Protein AF-A0A255YSY2-F1 (afdb_monomer_lite)

Foldseek 3Di:
DDDPQEDDPDDDDPVCPPVCVSLVVVVVVVVVSVVVVNPHHDYQPDDPVVVVCVSPVDDDDPPCPPPPCVVPDDDD

Structure (mmCIF, N/CA/C/O backbone):
data_AF-A0A255YSY2-F1
#
_entry.id   AF-A0A255YSY2-F1
#
loop_
_atom_site.group_PDB
_atom_site.id
_atom_site.type_symbol
_atom_site.label_atom_id
_atom_site.label_alt_id
_atom_site.label_comp_id
_atom_site.label_asym_id
_atom_site.label_entity_id
_atom_site.label_seq_id
_atom_site.pdbx_PDB_ins_code
_atom_site.Cartn_x
_atom_site.Cartn_y
_atom_site.Cartn_z
_atom_site.occupancy
_atom_site.B_iso_or_equiv
_atom_site.auth_seq_id
_atom_site.auth_comp_id
_atom_site.auth_asym_id
_atom_site.auth_atom_id
_atom_site.pdbx_PDB_model_num
ATOM 1 N N . MET A 1 1 ? 6.347 -14.529 11.076 1.00 59.03 1 MET A N 1
ATOM 2 C CA . MET A 1 1 ? 4.988 -14.493 10.497 1.00 59.03 1 MET A CA 1
ATOM 3 C C . MET A 1 1 ? 5.118 -14.274 9.000 1.00 59.03 1 MET A C 1
ATOM 5 O O . MET A 1 1 ? 5.898 -13.412 8.621 1.00 59.03 1 MET A O 1
ATOM 9 N N . THR A 1 2 ? 4.427 -15.041 8.155 1.00 73.00 2 THR A N 1
ATOM 10 C CA . THR A 1 2 ? 4.404 -14.808 6.701 1.00 73.00 2 THR A CA 1
ATOM 11 C C . THR A 1 2 ? 3.018 -14.301 6.299 1.00 73.00 2 THR A C 1
ATOM 13 O O . THR A 1 2 ? 2.030 -15.012 6.429 1.00 73.00 2 THR A O 1
ATOM 16 N N . ALA A 1 3 ? 2.940 -13.050 5.841 1.00 85.06 3 ALA A N 1
ATOM 17 C CA . ALA A 1 3 ? 1.715 -12.412 5.357 1.00 85.06 3 ALA A CA 1
ATOM 18 C C . ALA A 1 3 ? 1.887 -12.083 3.870 1.00 85.06 3 ALA A C 1
ATOM 20 O O . ALA A 1 3 ? 2.170 -10.949 3.488 1.00 85.06 3 ALA A O 1
ATOM 21 N N . ARG A 1 4 ? 1.826 -13.117 3.023 1.00 88.81 4 ARG A N 1
ATOM 22 C CA . ARG A 1 4 ? 1.953 -12.938 1.571 1.00 88.81 4 ARG A CA 1
ATOM 23 C C . ARG A 1 4 ? 0.816 -12.059 1.054 1.00 88.81 4 ARG A C 1
ATOM 25 O O . ARG A 1 4 ? -0.309 -12.170 1.529 1.00 88.81 4 ARG A O 1
ATOM 32 N N . GLY A 1 5 ? 1.121 -11.200 0.086 1.00 92.38 5 GLY A N 1
ATOM 33 C CA . GLY A 1 5 ? 0.140 -10.259 -0.450 1.00 92.38 5 GLY A CA 1
ATOM 34 C C . GLY A 1 5 ? -0.174 -9.080 0.479 1.00 92.38 5 GLY A C 1
ATOM 35 O O . GLY A 1 5 ? -1.099 -8.332 0.185 1.00 92.38 5 GLY A O 1
ATOM 36 N N . LEU A 1 6 ? 0.558 -8.893 1.583 1.00 92.94 6 LEU A N 1
ATOM 37 C CA . LEU A 1 6 ? 0.383 -7.745 2.471 1.00 92.94 6 LEU A CA 1
ATOM 38 C C . LEU A 1 6 ? 1.324 -6.594 2.088 1.00 92.94 6 LEU A C 1
ATOM 40 O O . LEU A 1 6 ? 2.529 -6.788 1.947 1.00 92.94 6 LEU A O 1
ATOM 44 N N . PHE A 1 7 ? 0.780 -5.384 2.010 1.00 92.00 7 PHE A N 1
ATOM 45 C CA . PHE A 1 7 ? 1.528 -4.133 2.004 1.00 92.00 7 PHE A CA 1
ATOM 46 C C . PHE A 1 7 ? 1.386 -3.436 3.363 1.00 92.00 7 PHE A C 1
ATOM 48 O O . PHE A 1 7 ? 0.272 -3.265 3.865 1.00 92.00 7 PHE A O 1
ATOM 55 N N . GLY A 1 8 ? 2.508 -2.995 3.932 1.00 86.88 8 GLY A N 1
ATOM 56 C CA . GLY A 1 8 ? 2.550 -2.178 5.145 1.00 86.88 8 GLY A CA 1
ATOM 57 C C . GLY A 1 8 ? 3.196 -2.852 6.367 1.00 86.88 8 GLY A C 1
ATOM 58 O O . GLY A 1 8 ? 3.631 -4.002 6.279 1.00 86.88 8 GLY A O 1
ATOM 59 N N . PRO A 1 9 ? 3.277 -2.128 7.503 1.00 82.81 9 PRO A N 1
ATOM 60 C CA . PRO A 1 9 ? 2.806 -0.752 7.677 1.00 82.81 9 PRO A CA 1
ATOM 61 C C . PRO A 1 9 ? 3.680 0.237 6.894 1.00 82.81 9 PRO A C 1
ATOM 63 O O . PRO A 1 9 ? 4.887 0.041 6.761 1.00 82.81 9 PRO A O 1
ATOM 66 N N . THR A 1 10 ? 3.075 1.305 6.375 1.00 85.25 10 THR A N 1
ATOM 67 C CA . THR A 1 10 ? 3.777 2.291 5.539 1.00 85.25 10 THR A CA 1
ATOM 68 C C . THR A 1 10 ? 3.655 3.679 6.144 1.00 85.25 10 THR A C 1
ATOM 70 O O . THR A 1 10 ? 2.569 4.109 6.531 1.00 85.25 10 THR A O 1
ATOM 73 N N . GLY A 1 11 ? 4.773 4.399 6.191 1.00 87.75 11 GLY A N 1
ATOM 74 C CA . GLY A 1 11 ? 4.847 5.780 6.646 1.00 87.75 11 GLY A CA 1
ATOM 75 C C . GLY A 1 11 ? 5.872 6.557 5.831 1.00 87.75 11 GLY A C 1
ATOM 76 O O . GLY A 1 11 ? 6.827 5.989 5.309 1.00 87.75 11 GLY A O 1
ATOM 77 N N . VAL A 1 12 ? 5.661 7.864 5.723 1.00 91.56 12 VAL A N 1
ATOM 78 C CA . VAL A 1 12 ? 6.664 8.805 5.218 1.00 91.56 12 VAL A CA 1
ATOM 79 C C . VAL A 1 12 ? 7.048 9.759 6.338 1.00 91.56 12 VAL A C 1
ATOM 81 O O . VAL A 1 12 ? 6.235 10.022 7.234 1.00 91.56 12 VAL A O 1
ATOM 84 N N . ASP A 1 13 ? 8.274 10.275 6.267 1.00 93.88 13 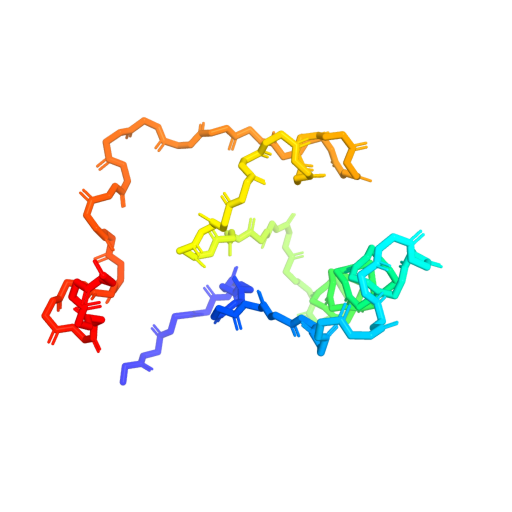ASP A N 1
ATOM 85 C CA . ASP A 1 13 ? 8.742 11.333 7.158 1.00 93.88 13 ASP A CA 1
ATOM 86 C C . ASP A 1 13 ? 7.756 12.509 7.165 1.00 93.88 13 ASP A C 1
ATOM 88 O O . ASP A 1 13 ? 7.119 12.811 6.150 1.00 93.88 13 ASP A O 1
ATOM 92 N N . GLU A 1 14 ? 7.617 13.176 8.309 1.00 93.3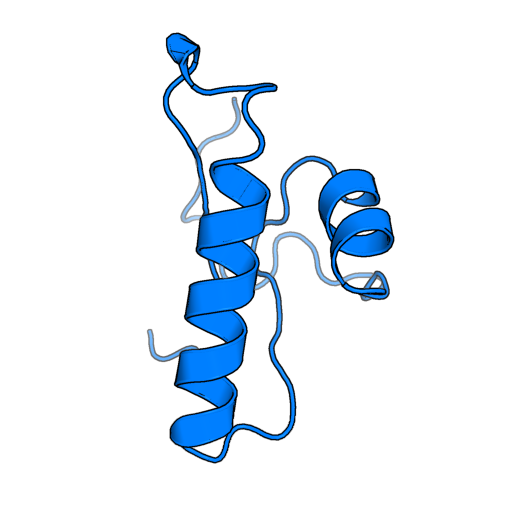8 14 GLU A N 1
ATOM 93 C CA . GLU A 1 14 ? 6.657 14.267 8.476 1.00 93.38 14 GLU A CA 1
ATOM 94 C C . GLU A 1 14 ? 6.892 15.397 7.474 1.00 93.38 14 GLU A C 1
ATOM 96 O O . GLU A 1 14 ? 5.932 15.924 6.914 1.00 93.38 14 GLU A O 1
ATOM 101 N N . LYS A 1 15 ? 8.162 15.695 7.171 1.00 96.31 15 LYS A N 1
ATOM 102 C CA . LYS A 1 15 ? 8.563 16.729 6.208 1.00 96.31 15 LYS A CA 1
ATOM 103 C C . LYS A 1 15 ? 8.217 16.364 4.766 1.00 96.31 15 LYS A C 1
ATOM 105 O O . LYS A 1 15 ? 8.146 17.241 3.914 1.00 96.31 15 LYS A O 1
ATOM 110 N N . ALA A 1 16 ? 8.010 15.079 4.486 1.00 92.88 16 ALA A N 1
ATOM 111 C CA . ALA A 1 16 ? 7.663 14.574 3.164 1.00 92.88 16 ALA A CA 1
ATOM 112 C C . ALA A 1 16 ? 6.152 14.342 2.985 1.00 92.88 16 ALA A C 1
ATOM 114 O O . ALA A 1 16 ? 5.710 13.962 1.895 1.00 92.88 16 ALA A O 1
ATOM 115 N N . ARG A 1 17 ? 5.326 14.564 4.017 1.00 92.88 17 ARG A N 1
ATOM 116 C CA . ARG A 1 17 ? 3.861 14.486 3.892 1.00 92.88 17 ARG A CA 1
ATOM 117 C C . ARG A 1 17 ? 3.350 15.578 2.944 1.00 92.88 17 ARG A C 1
ATOM 119 O O . ARG A 1 17 ? 3.939 16.643 2.823 1.00 92.88 17 ARG A O 1
ATOM 126 N N . GLY A 1 18 ? 2.268 15.294 2.219 1.00 92.31 18 GLY A N 1
ATOM 127 C CA . GLY A 1 18 ? 1.685 16.230 1.243 1.00 92.31 18 GLY A CA 1
ATOM 128 C C . GLY A 1 18 ? 2.436 16.355 -0.092 1.00 92.31 18 GLY A C 1
ATOM 129 O O . GLY A 1 18 ? 1.880 16.889 -1.041 1.00 92.31 18 GLY A O 1
ATOM 130 N N . THR A 1 19 ? 3.643 15.793 -0.219 1.00 96.06 19 THR A N 1
ATOM 131 C CA . THR A 1 19 ? 4.442 15.839 -1.466 1.00 96.06 19 THR A CA 1
ATOM 132 C C . THR A 1 19 ? 4.016 14.816 -2.525 1.00 96.06 19 THR A C 1
ATOM 134 O O . THR A 1 19 ? 4.507 14.832 -3.649 1.00 96.06 19 THR A O 1
ATOM 137 N N . GLY A 1 20 ? 3.140 13.874 -2.165 1.00 95.06 20 GLY A N 1
ATOM 138 C CA . GLY A 1 20 ? 2.783 12.729 -3.008 1.00 95.06 20 GLY A CA 1
ATOM 139 C C . GLY A 1 20 ? 3.706 11.512 -2.859 1.00 95.06 20 GLY A C 1
ATOM 140 O O . GLY A 1 20 ? 3.371 10.450 -3.386 1.00 95.06 20 GLY A O 1
ATOM 141 N N . LEU A 1 21 ? 4.795 11.601 -2.080 1.00 95.75 21 LEU A N 1
ATOM 142 C CA . LEU A 1 21 ? 5.740 10.493 -1.874 1.00 95.75 21 LEU A CA 1
ATOM 143 C C . LEU A 1 21 ? 5.059 9.203 -1.389 1.00 95.75 21 LEU A C 1
ATOM 145 O O . LEU A 1 21 ? 5.320 8.130 -1.923 1.00 95.75 21 LEU A O 1
ATOM 149 N N . GLY A 1 22 ? 4.126 9.299 -0.435 1.00 94.19 22 GLY A N 1
ATOM 150 C CA . GLY A 1 22 ? 3.392 8.128 0.059 1.00 94.19 22 GLY A CA 1
ATOM 151 C C . GLY A 1 22 ? 2.603 7.406 -1.040 1.00 94.19 22 GLY A C 1
ATOM 152 O O . GLY A 1 22 ? 2.566 6.178 -1.072 1.00 94.19 22 GLY A O 1
ATOM 153 N N . LYS A 1 23 ? 2.019 8.153 -1.990 1.00 95.75 23 LYS A N 1
ATOM 154 C CA . LYS A 1 23 ? 1.302 7.575 -3.137 1.00 95.75 23 LYS A CA 1
ATOM 155 C C . LYS A 1 23 ? 2.273 6.922 -4.118 1.00 95.75 23 LYS A C 1
ATOM 157 O O . LYS A 1 23 ? 1.977 5.847 -4.631 1.00 95.75 23 LYS A O 1
ATOM 162 N N . ALA A 1 24 ? 3.425 7.545 -4.364 1.00 96.69 24 ALA A N 1
ATOM 163 C CA . ALA A 1 24 ? 4.457 6.971 -5.222 1.00 96.69 24 ALA A CA 1
ATOM 164 C C . ALA A 1 24 ? 4.969 5.631 -4.667 1.00 96.69 24 ALA A C 1
ATOM 166 O O . ALA A 1 24 ? 5.031 4.655 -5.413 1.00 96.69 24 ALA A O 1
ATOM 167 N N . LEU A 1 25 ? 5.242 5.563 -3.358 1.00 95.25 25 LEU A N 1
ATOM 168 C CA . LEU A 1 25 ? 5.647 4.330 -2.677 1.00 95.25 25 LEU A CA 1
ATOM 169 C C . LEU A 1 25 ? 4.571 3.243 -2.782 1.00 95.25 25 LEU A C 1
ATOM 171 O O . LEU A 1 25 ? 4.878 2.127 -3.191 1.00 95.25 25 LEU A O 1
ATOM 175 N N . LEU A 1 26 ? 3.307 3.580 -2.498 1.00 96.00 26 LEU A N 1
ATOM 176 C CA . LEU A 1 26 ? 2.180 2.653 -2.641 1.00 96.00 26 LEU A CA 1
ATOM 177 C C . LEU A 1 26 ? 2.104 2.062 -4.057 1.00 96.00 26 LEU A C 1
ATOM 179 O O . LEU A 1 26 ? 2.049 0.846 -4.220 1.00 96.00 26 LEU A O 1
ATOM 183 N N . LEU A 1 27 ? 2.130 2.907 -5.091 1.00 97.62 27 LEU A N 1
ATOM 184 C CA . LEU A 1 27 ? 2.029 2.452 -6.480 1.00 97.62 27 LEU A CA 1
ATOM 185 C C . LEU A 1 27 ? 3.235 1.615 -6.911 1.00 97.62 27 LEU A C 1
ATOM 187 O O . LEU A 1 27 ? 3.068 0.650 -7.654 1.00 97.62 27 LEU A O 1
ATOM 191 N N . ALA A 1 28 ? 4.440 1.971 -6.461 1.00 97.75 28 ALA A N 1
ATOM 192 C CA . ALA A 1 28 ? 5.641 1.192 -6.736 1.00 97.75 28 ALA A CA 1
ATOM 193 C C . ALA A 1 28 ? 5.538 -0.214 -6.128 1.00 97.75 28 ALA A C 1
ATOM 195 O O . ALA A 1 28 ? 5.773 -1.197 -6.830 1.00 97.75 28 ALA A O 1
ATOM 196 N N . SER A 1 29 ? 5.105 -0.322 -4.869 1.00 96.50 29 SER A N 1
ATOM 197 C CA . SER A 1 29 ? 4.911 -1.614 -4.206 1.00 96.50 29 SER A CA 1
ATOM 198 C C . SER A 1 29 ? 3.837 -2.462 -4.880 1.00 96.50 29 SER A C 1
ATOM 200 O O . SER A 1 29 ? 4.083 -3.630 -5.158 1.00 96.50 29 SER A O 1
ATOM 202 N N . LEU A 1 30 ? 2.678 -1.888 -5.215 1.00 97.31 30 LEU A N 1
ATOM 203 C CA . LEU A 1 30 ? 1.609 -2.632 -5.891 1.00 97.31 30 LEU A CA 1
ATOM 204 C C . LEU A 1 30 ? 2.034 -3.136 -7.275 1.00 97.31 30 LEU A C 1
ATOM 206 O O . LEU A 1 30 ? 1.685 -4.250 -7.654 1.00 97.31 30 LEU A O 1
ATOM 210 N N . ARG A 1 31 ? 2.821 -2.351 -8.022 1.00 98.12 31 ARG A N 1
ATOM 211 C CA . ARG A 1 31 ? 3.385 -2.786 -9.310 1.00 98.12 31 ARG A CA 1
ATOM 212 C C . ARG A 1 31 ? 4.387 -3.923 -9.145 1.00 98.12 31 ARG A C 1
ATOM 214 O O . ARG A 1 31 ? 4.350 -4.854 -9.940 1.00 98.12 31 ARG A O 1
ATOM 221 N N . ALA A 1 32 ? 5.247 -3.863 -8.128 1.00 97.81 32 ALA A N 1
ATOM 222 C CA . ALA A 1 32 ? 6.174 -4.952 -7.823 1.00 97.81 32 ALA A CA 1
ATOM 223 C C . ALA A 1 32 ? 5.415 -6.239 -7.464 1.00 97.81 32 ALA A C 1
ATOM 225 O O . ALA A 1 32 ? 5.686 -7.291 -8.027 1.00 97.81 32 ALA A O 1
ATOM 226 N N . MET A 1 33 ? 4.381 -6.137 -6.624 1.00 97.12 33 MET A N 1
ATOM 227 C CA . MET A 1 33 ? 3.513 -7.274 -6.304 1.00 97.12 33 MET A CA 1
ATOM 228 C C . MET A 1 33 ? 2.813 -7.831 -7.553 1.00 97.12 33 MET A C 1
ATOM 230 O O . MET A 1 33 ? 2.772 -9.040 -7.753 1.00 97.12 33 MET A O 1
ATOM 234 N N . ALA A 1 34 ? 2.297 -6.977 -8.435 1.00 97.81 34 ALA A N 1
ATOM 235 C CA . ALA A 1 34 ? 1.699 -7.440 -9.684 1.00 97.81 34 ALA A CA 1
ATOM 236 C C . ALA A 1 34 ? 2.719 -8.179 -10.575 1.00 97.81 34 ALA A C 1
ATOM 238 O O . ALA A 1 34 ? 2.388 -9.215 -11.147 1.00 97.81 34 ALA A O 1
ATOM 239 N N . ALA A 1 35 ? 3.962 -7.687 -10.657 1.00 98.38 35 ALA A N 1
ATOM 240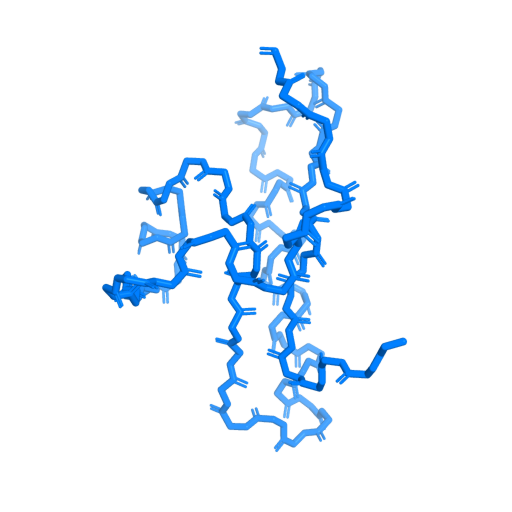 C CA . ALA A 1 35 ? 5.044 -8.340 -11.398 1.00 98.38 35 ALA A CA 1
ATOM 241 C C . ALA A 1 35 ? 5.425 -9.712 -10.809 1.00 98.38 35 ALA A C 1
ATOM 243 O O . ALA A 1 35 ? 5.739 -10.631 -11.561 1.00 98.38 35 ALA A O 1
ATOM 244 N N . ASP A 1 36 ? 5.308 -9.872 -9.489 1.00 97.38 36 ASP A N 1
ATOM 245 C CA . ASP A 1 36 ? 5.499 -11.143 -8.778 1.00 97.38 36 ASP A CA 1
ATOM 246 C C . ASP A 1 36 ? 4.281 -12.091 -8.880 1.00 97.38 36 ASP A C 1
ATOM 248 O O . ASP A 1 36 ? 4.270 -13.170 -8.283 1.00 97.38 36 ASP A O 1
ATOM 252 N N . GLY A 1 37 ? 3.238 -11.709 -9.626 1.00 97.81 37 GLY A N 1
ATOM 253 C CA . GLY A 1 37 ? 2.055 -12.535 -9.876 1.00 97.81 37 GLY A CA 1
ATOM 254 C C . GLY A 1 37 ? 0.966 -12.448 -8.803 1.00 97.81 37 GLY A C 1
ATOM 255 O O . GLY A 1 37 ? 0.046 -13.268 -8.796 1.00 97.81 37 GLY A O 1
ATOM 256 N N . TYR A 1 38 ? 1.024 -11.467 -7.898 1.00 97.56 38 TYR A N 1
ATOM 257 C CA . TYR A 1 38 ? -0.064 -11.235 -6.949 1.00 97.56 38 TYR A CA 1
ATOM 258 C C . TYR A 1 38 ? -1.264 -10.597 -7.657 1.00 97.56 38 TYR A C 1
ATOM 260 O O . TYR A 1 38 ? -1.188 -9.473 -8.149 1.00 97.56 38 TYR A O 1
ATOM 268 N N . ALA A 1 39 ? -2.401 -11.297 -7.658 1.00 96.25 39 ALA A N 1
ATOM 269 C CA . ALA A 1 39 ? -3.653 -10.787 -8.223 1.00 96.25 39 ALA A CA 1
ATOM 270 C C . ALA A 1 39 ? -4.286 -9.667 -7.375 1.00 96.25 39 ALA A C 1
ATOM 272 O O . ALA A 1 39 ? -5.035 -8.841 -7.892 1.00 96.25 39 ALA A O 1
ATOM 273 N N . TYR A 1 40 ? -3.998 -9.644 -6.072 1.00 95.12 40 TYR A N 1
ATOM 274 C CA . TYR A 1 40 ? -4.515 -8.663 -5.123 1.00 95.12 40 TYR A CA 1
ATOM 275 C C . TYR A 1 40 ? -3.495 -8.380 -4.018 1.00 95.12 40 TYR A C 1
ATOM 277 O O . TYR A 1 40 ? -2.595 -9.179 -3.750 1.00 95.12 40 TYR A O 1
ATOM 285 N N . ALA A 1 41 ? -3.672 -7.240 -3.355 1.00 95.94 41 ALA A N 1
ATOM 286 C CA . ALA A 1 41 ? -2.891 -6.832 -2.199 1.00 95.94 41 ALA A CA 1
ATOM 287 C C . ALA A 1 41 ? -3.821 -6.435 -1.047 1.00 95.94 41 ALA A C 1
ATOM 289 O O . ALA A 1 41 ? -4.870 -5.832 -1.266 1.00 95.94 41 ALA A O 1
ATOM 290 N N . VAL A 1 42 ? -3.412 -6.742 0.181 1.00 94.88 42 VAL A N 1
ATOM 291 C CA . VAL A 1 42 ? -4.068 -6.307 1.417 1.00 94.88 42 VAL A CA 1
ATOM 292 C C . VAL A 1 42 ? -3.204 -5.233 2.062 1.00 94.88 42 VAL A C 1
ATOM 294 O O . VAL A 1 42 ? -2.016 -5.445 2.291 1.00 94.88 42 VAL A O 1
ATOM 297 N N . ILE A 1 43 ? -3.790 -4.083 2.383 1.00 93.38 43 ILE A N 1
ATOM 298 C CA . ILE A 1 43 ? -3.089 -3.020 3.107 1.00 93.38 43 ILE A CA 1
ATOM 299 C C . ILE A 1 43 ? -3.294 -3.262 4.599 1.00 93.38 43 ILE A C 1
ATOM 301 O O . ILE A 1 43 ? -4.386 -3.079 5.130 1.00 93.38 43 ILE A O 1
ATOM 305 N N . GLY A 1 44 ? -2.243 -3.713 5.275 1.00 90.19 44 GLY A N 1
ATOM 306 C CA . GLY A 1 44 ? -2.298 -3.994 6.700 1.00 90.19 44 GLY A CA 1
ATOM 307 C C . GLY A 1 44 ? -2.081 -2.735 7.527 1.00 90.19 44 GLY A C 1
ATOM 308 O O . GLY A 1 44 ? -1.112 -2.015 7.291 1.00 90.19 44 GLY A O 1
ATOM 309 N N . GLY A 1 45 ? -2.897 -2.545 8.572 1.00 85.75 45 GLY A N 1
ATOM 310 C CA . GLY A 1 45 ? -2.697 -1.447 9.522 1.00 85.75 45 GLY A CA 1
ATOM 311 C C . GLY A 1 45 ? -2.757 -0.113 8.793 1.00 85.75 45 GLY A C 1
ATOM 312 O O . GLY A 1 45 ? -1.892 0.745 8.978 1.00 85.75 45 GLY A O 1
ATOM 313 N N . ALA A 1 46 ? -3.719 -0.010 7.870 1.00 86.75 46 ALA A N 1
ATOM 314 C CA . ALA A 1 46 ? -3.931 1.181 7.082 1.00 86.75 46 ALA A CA 1
ATOM 315 C C . ALA A 1 46 ? -4.048 2.371 8.041 1.00 86.75 46 ALA A C 1
ATOM 317 O O . ALA A 1 46 ? -4.838 2.337 8.979 1.00 86.75 46 ALA A O 1
ATOM 318 N N . GLY A 1 47 ? -3.220 3.397 7.817 1.00 79.69 47 GLY A N 1
ATOM 319 C CA . GLY A 1 47 ? -3.410 4.719 8.412 1.00 79.69 47 GLY A CA 1
ATOM 320 C C . GLY A 1 47 ? -4.711 5.354 7.894 1.00 79.69 47 GLY A C 1
ATOM 321 O O . GLY A 1 47 ? -5.720 4.666 7.813 1.00 79.69 47 GLY A O 1
ATOM 322 N N . PRO A 1 48 ? -4.739 6.635 7.483 1.00 88.94 48 PRO A N 1
ATOM 323 C CA . PRO A 1 48 ? -5.967 7.233 6.948 1.00 88.94 48 PRO A CA 1
ATOM 324 C C . PRO A 1 48 ? -6.530 6.382 5.797 1.00 88.94 48 PRO A C 1
ATOM 326 O O . PRO A 1 48 ? -5.919 6.302 4.730 1.00 88.94 48 PRO A O 1
ATOM 329 N N . VAL A 1 49 ? -7.660 5.704 6.010 1.00 91.69 49 VAL A N 1
ATOM 330 C CA . VAL A 1 49 ? -8.225 4.745 5.044 1.00 91.69 49 VAL A CA 1
ATOM 331 C C . VAL A 1 49 ? -8.566 5.462 3.738 1.00 91.69 49 VAL A C 1
ATOM 333 O O . VAL A 1 49 ? -8.303 4.955 2.646 1.00 91.69 49 VAL A O 1
ATOM 336 N N . GLU A 1 50 ? -9.030 6.707 3.838 1.00 93.38 50 GLU A N 1
ATOM 337 C CA . GLU A 1 50 ? -9.380 7.570 2.715 1.00 93.38 50 GLU A CA 1
ATOM 338 C C . GLU A 1 50 ? -8.198 7.827 1.777 1.00 93.38 50 GLU A C 1
ATOM 340 O O . GLU A 1 50 ? -8.404 8.039 0.581 1.00 93.38 50 GLU A O 1
ATOM 345 N N . PHE A 1 51 ? -6.959 7.807 2.286 1.00 94.25 51 PHE A N 1
ATOM 346 C CA . PHE A 1 51 ? -5.773 7.929 1.441 1.00 94.25 51 PHE A CA 1
ATOM 347 C C . PHE A 1 51 ? -5.702 6.769 0.443 1.00 94.25 51 PHE A C 1
ATOM 349 O O . PHE A 1 51 ? -5.511 7.003 -0.751 1.00 94.25 51 PHE A O 1
ATOM 356 N N . TYR A 1 52 ? -5.911 5.535 0.905 1.00 95.50 52 TYR A N 1
ATOM 357 C CA . TYR A 1 52 ? -5.839 4.339 0.066 1.00 95.50 52 TYR A CA 1
ATOM 358 C C . TYR A 1 52 ? -7.037 4.222 -0.879 1.00 95.50 52 TYR A C 1
ATOM 360 O O . TYR A 1 52 ? -6.851 3.927 -2.063 1.00 95.50 52 TYR A O 1
ATOM 368 N N . VAL A 1 53 ? -8.243 4.541 -0.395 1.00 96.44 53 VAL A N 1
ATOM 369 C CA . VAL A 1 53 ? -9.459 4.610 -1.226 1.00 96.44 53 VAL A CA 1
ATOM 370 C C . VAL A 1 53 ? -9.239 5.571 -2.399 1.00 96.44 53 VAL A C 1
ATOM 372 O O . VAL A 1 53 ? -9.423 5.197 -3.555 1.00 96.44 53 VAL A O 1
ATOM 375 N N . LYS A 1 54 ? -8.758 6.794 -2.136 1.00 95.69 54 LYS A N 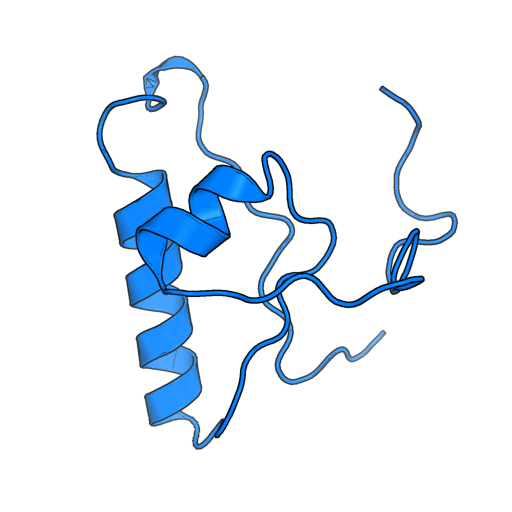1
ATOM 376 C CA . LYS A 1 54 ? -8.517 7.804 -3.182 1.00 95.69 54 LYS A CA 1
ATOM 377 C C . LYS A 1 54 ? -7.332 7.474 -4.088 1.00 95.69 54 LYS A C 1
ATOM 379 O O . LYS A 1 54 ? -7.327 7.861 -5.254 1.00 95.69 54 LYS A O 1
ATOM 384 N N . ALA A 1 55 ? -6.289 6.835 -3.559 1.00 95.81 55 ALA A N 1
ATOM 385 C CA . ALA A 1 55 ? -5.066 6.591 -4.315 1.00 95.81 55 ALA A CA 1
ATOM 386 C C . ALA A 1 55 ? -5.210 5.457 -5.334 1.00 95.81 55 ALA A C 1
ATOM 388 O O . ALA A 1 55 ? -4.655 5.583 -6.427 1.00 95.81 55 ALA A O 1
ATOM 389 N N . VAL A 1 56 ? -5.895 4.369 -4.960 1.00 96.62 56 VAL A N 1
ATOM 390 C CA . VAL A 1 56 ? -5.917 3.112 -5.732 1.00 96.62 56 VAL A CA 1
ATOM 391 C C . VAL A 1 56 ? -7.283 2.421 -5.770 1.00 96.62 56 VAL A C 1
ATOM 393 O O . VAL A 1 56 ? -7.378 1.316 -6.290 1.00 96.62 56 VAL A O 1
ATOM 396 N N . GLY A 1 57 ? -8.338 3.033 -5.225 1.00 96.75 57 GLY A N 1
ATOM 397 C CA . GLY A 1 57 ? -9.660 2.402 -5.161 1.00 96.75 57 GLY A CA 1
ATOM 398 C C . GLY A 1 57 ? -9.723 1.235 -4.175 1.00 96.75 57 GLY A C 1
ATOM 399 O O . GLY A 1 57 ? -10.516 0.318 -4.369 1.00 96.75 57 GLY A O 1
ATOM 400 N N . ALA A 1 58 ? -8.872 1.238 -3.141 1.00 96.44 58 ALA A N 1
ATOM 401 C CA . ALA A 1 58 ? -8.921 0.216 -2.100 1.00 96.44 58 ALA A CA 1
ATOM 402 C C . ALA A 1 58 ? -10.289 0.228 -1.405 1.00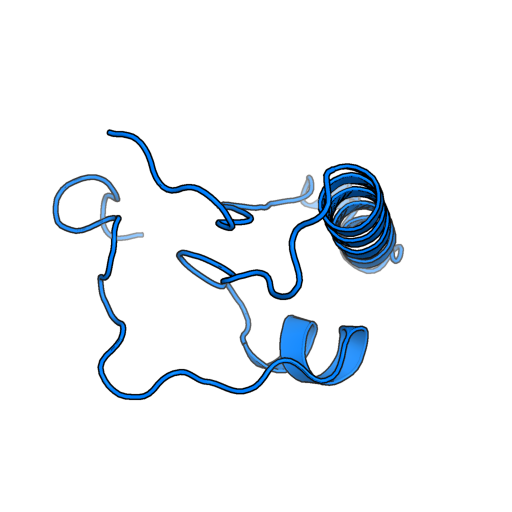 96.44 58 ALA A C 1
ATOM 404 O O . ALA A 1 58 ? -10.844 1.297 -1.151 1.00 96.44 58 ALA A O 1
ATOM 405 N N . ILE A 1 59 ? -10.798 -0.953 -1.066 1.00 96.62 59 ILE A N 1
ATOM 406 C CA . ILE A 1 59 ? -12.040 -1.111 -0.306 1.00 96.62 59 ILE A CA 1
ATOM 407 C C . ILE A 1 59 ? -11.716 -1.491 1.145 1.00 96.62 59 ILE A C 1
ATOM 409 O O . ILE A 1 59 ? -10.819 -2.314 1.361 1.00 96.62 59 ILE A O 1
ATOM 413 N N . PRO A 1 60 ? -12.403 -0.907 2.144 1.00 93.75 60 PRO A N 1
ATOM 414 C CA . PRO A 1 60 ? -12.296 -1.368 3.521 1.00 93.75 60 PRO A CA 1
ATOM 415 C C . PRO A 1 60 ? -12.700 -2.841 3.640 1.00 93.75 60 PRO A C 1
ATOM 417 O O . PRO A 1 60 ? -13.627 -3.296 2.971 1.00 93.75 60 PRO A O 1
ATOM 420 N N . ILE A 1 61 ? -12.000 -3.577 4.503 1.00 93.12 61 ILE A N 1
ATOM 421 C CA . ILE A 1 61 ? -12.375 -4.939 4.888 1.00 93.12 61 ILE A CA 1
ATOM 422 C C . ILE A 1 61 ? -12.978 -4.848 6.288 1.00 93.12 61 ILE A C 1
ATOM 424 O O . ILE A 1 61 ? -12.259 -4.613 7.263 1.00 93.12 61 ILE A O 1
ATOM 428 N N . ASP A 1 62 ? -14.293 -5.008 6.385 1.00 91.94 62 ASP A N 1
ATOM 429 C CA . ASP A 1 62 ? -15.017 -4.905 7.652 1.00 91.94 62 ASP A CA 1
ATOM 430 C C . ASP A 1 62 ? -14.534 -5.947 8.670 1.00 91.94 62 ASP A C 1
ATOM 432 O O . ASP A 1 62 ? -14.261 -7.102 8.337 1.00 91.94 62 ASP A O 1
ATOM 436 N N . GLY A 1 63 ? -14.394 -5.528 9.932 1.00 89.38 63 GLY A N 1
ATOM 437 C CA . GLY A 1 63 ? -13.935 -6.397 11.024 1.00 89.38 63 GLY A CA 1
ATOM 438 C C . GLY A 1 63 ? -12.467 -6.835 10.923 1.00 89.38 63 GLY A C 1
ATOM 439 O O . GLY A 1 63 ? -12.049 -7.733 11.652 1.00 89.38 63 GLY A O 1
ATOM 440 N N . SER A 1 64 ? -11.672 -6.219 10.040 1.00 88.88 64 SER A N 1
ATOM 441 C CA . SER A 1 64 ? -10.268 -6.596 9.820 1.00 88.88 64 SER A CA 1
ATOM 442 C C . SER A 1 64 ? -9.292 -6.107 10.899 1.00 88.88 64 SER A C 1
ATOM 444 O O . SER A 1 64 ? -8.130 -6.510 10.887 1.00 88.88 64 SER A O 1
ATOM 446 N N . GLU A 1 65 ? -9.733 -5.288 11.856 1.00 85.94 65 GLU A N 1
ATOM 447 C CA . GLU A 1 65 ? -8.898 -4.767 12.9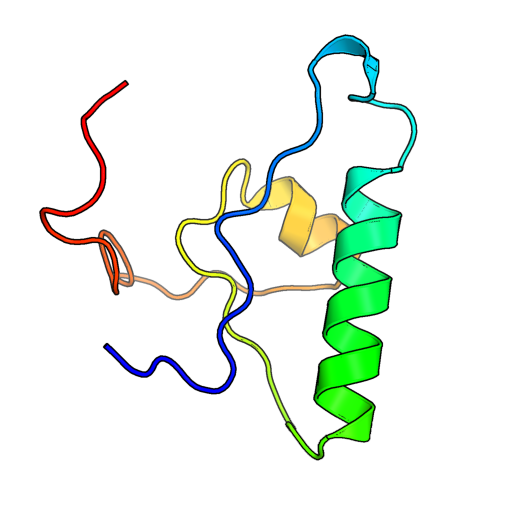44 1.00 85.94 65 GLU A CA 1
ATOM 448 C C . GLU A 1 65 ? -8.901 -5.658 14.204 1.00 85.94 65 GLU A C 1
ATOM 450 O O . GLU A 1 65 ? -9.926 -6.241 14.561 1.00 85.94 65 GLU A O 1
ATOM 455 N N . PRO A 1 66 ? -7.763 -5.792 14.926 1.00 79.31 66 PRO A N 1
ATOM 456 C CA . PRO A 1 66 ? -6.425 -5.240 14.644 1.00 79.31 66 PRO A CA 1
ATOM 457 C C . PRO A 1 66 ? -5.638 -6.057 13.597 1.00 79.31 66 PRO A C 1
ATOM 459 O O . PRO A 1 66 ? -4.463 -5.787 13.333 1.00 79.31 66 PRO A O 1
ATOM 462 N N . GLY A 1 67 ? -6.274 -7.092 13.040 1.00 83.88 67 GLY A N 1
ATOM 463 C CA . GLY A 1 67 ? -5.738 -7.933 11.979 1.00 83.88 67 GLY A CA 1
ATOM 464 C C . GLY A 1 67 ? -4.431 -8.615 12.362 1.00 83.88 67 GLY A C 1
ATOM 465 O O . GLY A 1 67 ? -4.259 -9.106 13.480 1.00 83.88 67 GLY A O 1
ATOM 466 N N . LEU A 1 68 ? -3.496 -8.612 11.412 1.00 83.81 68 LEU A N 1
ATOM 467 C CA . LEU A 1 68 ? -2.159 -9.192 11.541 1.00 83.81 68 LEU A CA 1
ATOM 468 C C . LEU A 1 68 ? -1.363 -8.633 12.734 1.00 83.81 68 LEU A C 1
ATOM 470 O O . LEU A 1 68 ? -0.510 -9.321 13.282 1.00 83.81 68 LEU A O 1
ATOM 474 N N . TYR A 1 69 ? -1.637 -7.392 13.137 1.00 82.12 69 TYR A N 1
ATOM 475 C CA . TYR A 1 69 ? -0.819 -6.658 14.100 1.00 82.12 69 TYR A CA 1
ATOM 476 C C . TYR A 1 69 ? -1.291 -6.781 15.548 1.00 82.12 69 TYR A C 1
ATOM 478 O O . TYR A 1 69 ? -0.813 -6.044 16.417 1.00 82.12 69 TYR A O 1
ATOM 486 N N . ARG A 1 70 ? -2.229 -7.692 15.836 1.00 83.38 70 ARG A N 1
ATOM 487 C CA . ARG A 1 70 ? -2.700 -7.946 17.201 1.00 83.38 70 ARG A CA 1
ATOM 488 C C . ARG A 1 70 ? -1.511 -8.200 18.136 1.00 83.38 70 ARG A C 1
ATOM 490 O O . ARG A 1 70 ? -0.754 -9.143 17.939 1.00 83.38 70 ARG A O 1
ATOM 497 N N . GLY A 1 71 ? -1.356 -7.353 19.155 1.00 81.31 71 GLY A N 1
ATOM 498 C CA . GLY A 1 71 ? -0.267 -7.455 20.135 1.00 81.31 71 GLY A CA 1
ATOM 499 C C . GLY A 1 71 ? 1.116 -7.009 19.636 1.00 81.31 71 GLY A C 1
ATOM 500 O O . GLY A 1 71 ? 2.072 -7.089 20.399 1.00 81.31 71 GLY A O 1
ATOM 501 N N . MET A 1 72 ? 1.237 -6.530 18.391 1.00 76.06 72 MET A N 1
ATOM 502 C CA . MET A 1 72 ? 2.505 -6.072 17.799 1.00 76.06 72 MET A CA 1
ATOM 503 C C . MET A 1 72 ? 2.642 -4.545 17.771 1.00 76.06 72 MET A C 1
ATOM 505 O O . MET A 1 72 ? 3.757 -4.027 17.793 1.00 76.06 72 MET A O 1
ATOM 509 N N . LEU A 1 73 ? 1.523 -3.818 17.719 1.00 67.19 73 LEU A N 1
ATOM 510 C CA . LEU A 1 73 ? 1.509 -2.356 17.739 1.00 67.19 73 LEU A CA 1
ATOM 511 C C . LEU A 1 73 ? 1.155 -1.856 19.140 1.00 67.19 73 LEU A C 1
ATOM 513 O O . LEU A 1 73 ? 0.183 -2.307 19.746 1.00 67.19 73 LEU A O 1
ATOM 517 N N . ARG A 1 74 ? 1.955 -0.914 19.652 1.00 60.88 74 ARG A N 1
ATOM 518 C CA . ARG A 1 74 ? 1.620 -0.175 20.873 1.00 60.88 74 ARG A CA 1
ATOM 519 C C . ARG A 1 74 ? 0.551 0.876 20.543 1.00 60.88 74 ARG A C 1
ATOM 521 O O . ARG A 1 74 ? 0.637 1.463 19.461 1.00 60.88 74 ARG A O 1
ATOM 528 N N . PRO A 1 75 ? -0.420 1.125 21.440 1.00 56.09 75 PRO A N 1
ATOM 529 C CA . PRO A 1 75 ? -1.317 2.260 21.283 1.00 56.09 75 PRO A CA 1
ATOM 530 C C . PRO A 1 75 ? -0.492 3.546 21.188 1.00 56.09 75 PRO A C 1
ATOM 532 O O . PRO A 1 75 ? 0.549 3.665 21.842 1.00 56.09 75 PRO A O 1
ATOM 535 N N . ARG A 1 76 ? -0.934 4.456 20.322 1.00 55.62 76 ARG A N 1
ATOM 536 C CA . ARG A 1 76 ? -0.344 5.785 20.176 1.00 55.62 76 ARG A CA 1
ATOM 537 C C . ARG A 1 76 ? -0.888 6.724 21.242 1.00 55.62 76 ARG A C 1
ATOM 539 O O . ARG A 1 76 ? -2.094 6.606 21.542 1.00 55.62 76 ARG A O 1
#

Organism: NCBI:txid1981099

Secondary structure (DSSP, 8-state):
---TTEE------GGGTTSSHHHHHHHHHHHHHHHTT-S--EETT-SSHHHHHHHH-----TT--SGGGTTTSPP-

InterPro domains:
  IPR016181 Acyl-CoA N-acyltransferase [SSF55729] (7-54)

Radius of gyration: 12.89 Å; chains: 1; bounding box: 24×32×33 Å

Sequence (76 aa):
MTARGLFGPTGVDEKARGTGLGKALLLASLRAMAADGYAYAVIGGAGPVEFYVKAVGAIPIDGSEPGLYRGMLRPR

pLDDT: mean 89.79, std 9.83, range [55.62, 98.38]